Protein AF-A0A5C8MDB4-F1 (afdb_monomer_lite)

Foldseek 3Di:
DVVVVVVVVVVVVVVVLVVCCVPPVPCCCPPVNDPPVVVLLVCCVVPVVVQCVHNVVQVVLLVVLLVQLAAAAPAPPDGPGDHPPCVPPNVLSVQCRHGNPVSSVVVVVVVVVVVVVD

Sequence (118 aa):
RIIFGIVFAGLMAVAILVFIFFRFPDFFHKYIILDEYQLNRFYGWLAPYEYSNEQGFQLIRSLLAIGSGELYGKGYGNLDVYLPEAHTDFIFGIIAEQFGFIGASIVISLFFLLVYRM

pLDDT: mean 90.1, std 6.58, range [70.94, 98.25]

Secondary structure (DSSP, 8-state):
-HHHHHHHHHHHHHHHHHHHHHH-HHHHHHHTSPPHHHHHHHHHHHSTTTTTTTTTHHHHHHHHHHHHTTTT-S-TT--SS--TTTTTTTHHHHHHHHHHHHHHHHHHHHHHHHHHH-

Radius of gyration: 23.95 Å; chains: 1; bounding box: 52×40×55 Å

Structure (mmCIF, N/CA/C/O backbone):
data_AF-A0A5C8MDB4-F1
#
_entry.id   AF-A0A5C8MDB4-F1
#
loop_
_atom_site.group_PDB
_atom_site.id
_atom_site.type_symbol
_atom_site.label_atom_id
_atom_site.label_alt_id
_atom_site.label_comp_id
_atom_site.label_asym_id
_atom_site.label_entity_id
_atom_site.label_seq_id
_atom_site.pdbx_PDB_ins_code
_atom_site.Cartn_x
_atom_site.Cartn_y
_atom_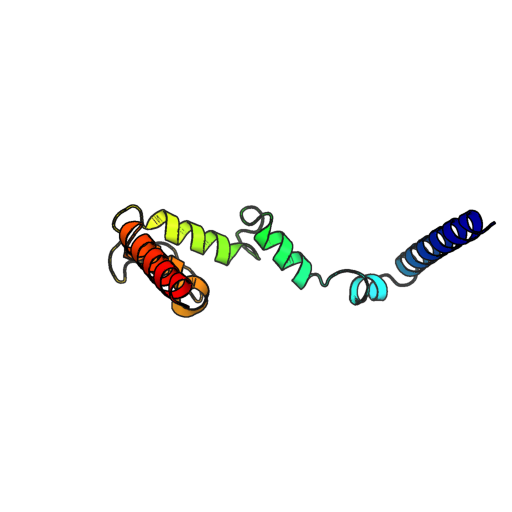site.Cartn_z
_atom_site.occupancy
_atom_site.B_iso_or_equiv
_atom_site.auth_seq_id
_atom_site.auth_comp_id
_atom_site.auth_asym_id
_atom_site.auth_atom_id
_atom_site.pdbx_PDB_model_num
ATOM 1 N N . ARG A 1 1 ? 34.612 -29.581 -28.512 1.00 71.12 1 ARG A N 1
ATOM 2 C CA . ARG A 1 1 ? 33.767 -29.394 -29.722 1.00 71.12 1 ARG A CA 1
ATOM 3 C C . ARG A 1 1 ? 32.364 -28.893 -29.372 1.00 71.12 1 ARG A C 1
ATOM 5 O O . ARG A 1 1 ? 32.010 -27.832 -29.855 1.00 71.12 1 ARG A O 1
ATOM 12 N N . ILE A 1 2 ? 31.617 -29.560 -28.483 1.00 81.56 2 ILE A N 1
ATOM 13 C CA . ILE A 1 2 ? 30.251 -29.143 -28.091 1.00 81.56 2 ILE A CA 1
ATOM 14 C C . ILE A 1 2 ? 30.231 -27.805 -27.325 1.00 81.56 2 ILE A C 1
ATOM 16 O O . ILE A 1 2 ? 29.450 -26.925 -27.663 1.00 81.56 2 ILE A O 1
ATOM 20 N N . ILE A 1 3 ? 31.153 -27.606 -26.374 1.00 84.62 3 ILE A N 1
ATOM 21 C CA . ILE A 1 3 ? 31.267 -26.359 -25.586 1.00 84.62 3 ILE A CA 1
ATOM 22 C C . ILE A 1 3 ? 31.441 -25.129 -26.491 1.00 84.62 3 ILE A C 1
ATOM 24 O O . ILE A 1 3 ? 30.803 -24.105 -26.280 1.00 84.62 3 ILE A O 1
ATOM 28 N N . PHE A 1 4 ? 32.248 -25.251 -27.546 1.00 86.62 4 PHE A N 1
ATOM 29 C CA . PHE A 1 4 ? 32.477 -24.162 -28.497 1.00 86.62 4 PHE A CA 1
ATOM 30 C C . PHE A 1 4 ? 31.208 -23.820 -29.292 1.00 86.62 4 PHE A C 1
ATOM 32 O O . PHE A 1 4 ? 30.930 -22.652 -29.531 1.00 86.62 4 PHE A O 1
ATOM 39 N N . GLY A 1 5 ? 30.404 -24.832 -29.641 1.00 87.81 5 GLY A N 1
ATOM 40 C CA . GLY A 1 5 ? 29.108 -24.637 -30.295 1.00 87.81 5 GLY A CA 1
ATOM 41 C C . GLY A 1 5 ? 28.083 -23.942 -29.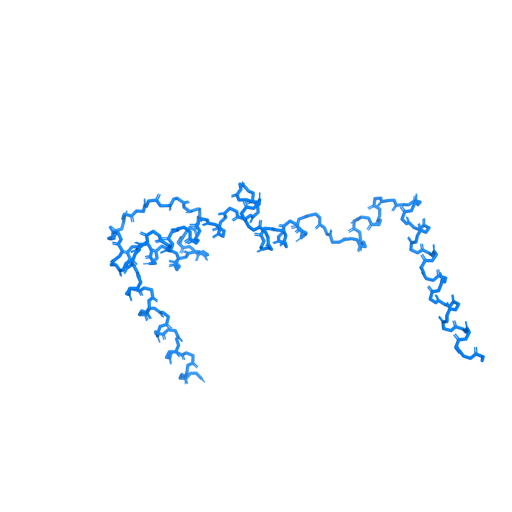396 1.00 87.81 5 GLY A C 1
ATOM 42 O O . GLY A 1 5 ? 27.378 -23.054 -29.861 1.00 87.81 5 GLY A O 1
ATOM 43 N N . ILE A 1 6 ? 28.044 -24.284 -28.103 1.00 89.62 6 ILE A N 1
ATOM 44 C CA . ILE A 1 6 ? 27.146 -23.645 -27.124 1.00 89.62 6 ILE A CA 1
ATOM 45 C C . ILE A 1 6 ? 27.524 -22.174 -26.922 1.00 89.62 6 ILE A C 1
ATOM 47 O O . ILE A 1 6 ? 26.661 -21.302 -26.974 1.00 89.62 6 ILE A O 1
ATOM 51 N N . VAL A 1 7 ? 28.817 -21.888 -26.744 1.00 91.56 7 VAL A N 1
ATOM 52 C CA . VAL A 1 7 ? 29.312 -20.512 -26.578 1.00 91.56 7 VAL A CA 1
ATOM 53 C C . VAL A 1 7 ? 29.045 -19.680 -27.834 1.00 91.56 7 VAL A C 1
ATOM 55 O O . VAL A 1 7 ? 28.584 -18.546 -27.731 1.00 91.56 7 VAL A O 1
ATOM 58 N N . PHE A 1 8 ? 29.269 -20.249 -29.021 1.00 93.00 8 PHE A N 1
ATOM 59 C CA . PHE A 1 8 ? 28.996 -19.573 -30.288 1.00 93.00 8 PHE A CA 1
ATOM 60 C C . PHE A 1 8 ? 27.503 -19.278 -30.481 1.00 93.00 8 PHE A C 1
ATOM 62 O O . PHE A 1 8 ? 27.144 -18.159 -30.835 1.00 93.00 8 PHE A O 1
ATOM 69 N N . ALA A 1 9 ? 26.624 -20.242 -30.190 1.00 91.62 9 ALA A N 1
ATOM 70 C CA . ALA A 1 9 ? 25.179 -20.040 -30.258 1.00 91.62 9 ALA A CA 1
ATOM 71 C C . ALA A 1 9 ? 24.702 -18.960 -29.272 1.00 91.62 9 ALA A C 1
ATOM 73 O O . ALA A 1 9 ? 23.894 -18.110 -29.644 1.00 91.62 9 ALA A O 1
ATOM 74 N N . GLY A 1 10 ? 25.243 -18.945 -28.049 1.00 91.19 10 GLY A N 1
ATOM 75 C CA . GLY A 1 10 ? 24.950 -17.913 -27.052 1.00 91.19 10 GLY A CA 1
ATOM 76 C C . GLY A 1 10 ? 25.379 -16.517 -27.509 1.00 91.19 10 GLY A C 1
ATOM 77 O O . GLY A 1 10 ? 24.579 -15.585 -27.471 1.00 91.19 10 GLY A O 1
ATOM 78 N N . LEU A 1 11 ? 26.606 -16.377 -28.020 1.00 92.62 11 LEU A N 1
ATOM 79 C CA . LEU A 1 11 ? 27.100 -15.111 -28.572 1.00 92.62 11 LEU A CA 1
ATOM 80 C C . LEU A 1 11 ? 26.263 -14.636 -29.762 1.00 92.62 11 LEU A C 1
ATOM 82 O O . LEU A 1 11 ? 25.957 -13.450 -29.861 1.00 92.62 11 LEU A O 1
ATOM 86 N N . MET A 1 12 ? 25.859 -15.553 -30.643 1.00 91.88 12 MET A N 1
ATOM 87 C CA . MET A 1 12 ? 25.041 -15.213 -31.801 1.00 91.88 12 MET A CA 1
ATOM 88 C C . MET A 1 12 ? 23.629 -14.771 -31.391 1.00 91.88 12 MET A C 1
ATOM 90 O O . MET A 1 12 ? 23.106 -13.809 -31.946 1.00 91.88 12 MET A O 1
ATOM 94 N N . ALA A 1 13 ? 23.030 -15.415 -30.385 1.00 89.50 13 ALA A N 1
ATOM 95 C CA . ALA A 1 13 ? 21.742 -15.003 -29.831 1.00 89.50 13 ALA A CA 1
ATOM 96 C C . ALA A 1 13 ? 21.810 -13.598 -29.206 1.00 89.50 13 ALA A C 1
ATOM 98 O O . ALA A 1 13 ? 20.943 -12.765 -29.467 1.00 89.50 13 ALA A O 1
ATOM 99 N N . VAL A 1 14 ? 22.872 -13.302 -28.445 1.00 90.00 14 VAL A N 1
ATOM 100 C CA . VAL A 1 14 ? 23.105 -11.963 -27.877 1.00 90.00 14 VAL A CA 1
ATOM 101 C C . VAL A 1 14 ? 23.305 -10.927 -28.986 1.00 90.00 14 VAL A C 1
ATOM 103 O O . VAL A 1 14 ? 22.694 -9.864 -28.941 1.00 90.00 14 VAL A O 1
ATOM 106 N N . ALA A 1 15 ? 24.096 -11.239 -30.016 1.00 91.75 15 ALA A N 1
ATOM 107 C CA . ALA A 1 15 ? 24.308 -10.343 -31.151 1.00 91.75 15 ALA A CA 1
ATOM 108 C C . ALA A 1 15 ? 23.002 -10.043 -31.909 1.00 91.75 15 ALA A C 1
ATOM 110 O O . ALA A 1 15 ? 22.773 -8.897 -32.290 1.00 91.75 15 ALA A O 1
ATOM 111 N N . ILE A 1 16 ? 22.125 -11.040 -32.081 1.00 88.75 16 ILE A N 1
ATOM 112 C CA . ILE A 1 16 ? 20.797 -10.854 -32.682 1.00 88.75 16 ILE A CA 1
ATOM 113 C C . ILE A 1 16 ? 19.925 -9.946 -31.815 1.00 88.75 16 ILE A C 1
ATOM 115 O O . ILE A 1 16 ? 19.313 -9.024 -32.348 1.00 88.75 16 ILE A O 1
ATOM 119 N N . LEU A 1 17 ? 19.887 -10.155 -30.496 1.00 84.81 17 LEU A N 1
ATOM 120 C CA . LEU A 1 17 ? 19.123 -9.294 -29.588 1.00 84.81 17 LEU A CA 1
ATOM 121 C C . LEU A 1 17 ? 19.598 -7.838 -29.653 1.00 84.81 17 LEU A C 1
ATOM 123 O O . LEU A 1 17 ? 18.777 -6.934 -29.789 1.00 84.81 17 LEU A O 1
ATOM 127 N N . VAL A 1 18 ? 20.914 -7.617 -29.630 1.00 87.75 18 VAL A N 1
ATOM 128 C CA . VAL A 1 18 ? 21.512 -6.279 -29.746 1.00 87.75 18 VAL A CA 1
ATOM 129 C C . VAL A 1 18 ? 21.20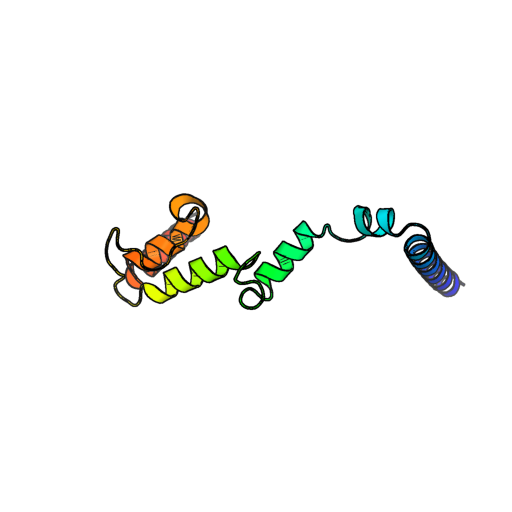4 -5.655 -31.111 1.00 87.75 18 VAL A C 1
ATOM 131 O O . VAL A 1 18 ? 20.837 -4.485 -31.189 1.00 87.75 18 VAL A O 1
ATOM 134 N N . PHE A 1 19 ? 21.293 -6.428 -32.195 1.00 90.06 19 PHE A N 1
ATOM 135 C CA . PHE A 1 19 ? 20.958 -5.949 -33.536 1.00 90.06 19 PHE A CA 1
ATOM 136 C C . PHE A 1 19 ? 19.487 -5.524 -33.649 1.00 90.06 19 PHE A C 1
ATOM 138 O O . PHE A 1 19 ? 19.199 -4.452 -34.183 1.00 90.06 19 PHE A O 1
ATOM 145 N N . ILE A 1 20 ? 18.557 -6.332 -33.125 1.00 86.56 20 ILE A N 1
ATOM 146 C CA . ILE A 1 20 ? 17.122 -6.011 -33.127 1.00 86.56 20 ILE A CA 1
ATOM 147 C C . ILE A 1 20 ? 16.856 -4.756 -32.290 1.00 86.56 20 ILE A C 1
ATOM 149 O O . ILE A 1 20 ? 16.115 -3.891 -32.750 1.00 86.56 20 ILE A O 1
ATOM 153 N N . PHE A 1 21 ? 17.495 -4.616 -31.123 1.00 83.94 21 PHE A N 1
ATOM 154 C CA . PHE A 1 21 ? 17.363 -3.437 -30.263 1.00 83.94 21 PHE A CA 1
ATOM 155 C C . PHE A 1 21 ? 17.701 -2.131 -31.002 1.00 83.94 21 PHE A C 1
ATOM 157 O O . PHE A 1 21 ? 16.913 -1.190 -30.982 1.00 83.94 21 PHE A O 1
ATOM 164 N N . PHE A 1 22 ? 18.832 -2.082 -31.716 1.00 89.12 22 PHE A N 1
ATOM 165 C CA . PHE A 1 22 ? 19.241 -0.874 -32.444 1.00 89.12 22 PHE A CA 1
ATOM 166 C C . PHE A 1 22 ? 18.464 -0.636 -33.743 1.00 89.12 22 PHE A C 1
ATOM 168 O O . PHE A 1 22 ? 18.338 0.507 -34.182 1.00 89.12 22 PHE A O 1
ATOM 175 N N . ARG A 1 23 ? 17.978 -1.696 -34.400 1.00 88.69 23 ARG A N 1
ATOM 176 C CA . ARG A 1 23 ? 17.333 -1.584 -35.716 1.00 88.69 23 ARG A CA 1
ATOM 177 C C . ARG A 1 23 ? 15.821 -1.379 -35.639 1.00 88.69 23 ARG A C 1
ATOM 179 O O . ARG A 1 23 ? 15.271 -0.730 -36.524 1.00 88.69 23 ARG A O 1
ATOM 186 N N . PHE A 1 24 ? 15.169 -1.929 -34.616 1.00 85.44 24 PHE A N 1
ATOM 187 C CA . PHE A 1 24 ? 13.715 -1.910 -34.441 1.00 85.44 24 PHE A CA 1
ATOM 188 C C . PHE A 1 24 ? 13.338 -1.647 -32.971 1.00 85.44 24 PHE A C 1
ATOM 190 O O . PHE A 1 24 ? 12.788 -2.534 -32.310 1.00 85.44 24 PHE A O 1
ATOM 197 N N . PRO A 1 25 ? 13.612 -0.436 -32.452 1.00 78.44 25 PRO A N 1
ATOM 198 C CA . PRO A 1 25 ? 13.381 -0.112 -31.046 1.00 78.44 25 PRO A CA 1
ATOM 199 C C . PRO A 1 25 ? 11.909 -0.291 -30.645 1.00 78.44 25 PRO A C 1
ATOM 201 O O . PRO A 1 25 ? 11.632 -0.943 -29.642 1.00 78.44 25 PRO A O 1
ATOM 204 N N . ASP A 1 26 ? 10.956 0.163 -31.464 1.00 79.31 26 ASP A N 1
ATOM 205 C CA . ASP A 1 26 ? 9.522 0.068 -31.142 1.00 79.31 26 ASP A CA 1
ATOM 206 C C . ASP A 1 26 ? 9.020 -1.384 -31.041 1.00 79.31 26 ASP A C 1
ATOM 208 O O . ASP A 1 26 ? 8.207 -1.715 -30.178 1.00 79.31 26 ASP A O 1
ATOM 212 N N . PHE A 1 27 ? 9.525 -2.285 -31.893 1.00 79.62 27 PHE A N 1
ATOM 213 C CA . PHE A 1 27 ? 9.199 -3.714 -31.830 1.00 79.62 27 PHE A CA 1
ATOM 214 C C . PHE A 1 27 ? 9.807 -4.368 -30.581 1.00 79.62 27 PHE A C 1
ATOM 216 O O . PHE A 1 27 ? 9.149 -5.161 -29.909 1.00 79.62 27 PHE A O 1
ATOM 223 N N . PHE A 1 28 ? 11.051 -4.014 -30.250 1.00 74.38 28 PHE A N 1
ATOM 224 C CA . PHE A 1 28 ? 11.749 -4.540 -29.081 1.00 74.38 28 PHE A CA 1
ATOM 225 C C . PHE A 1 28 ? 11.066 -4.103 -27.775 1.00 74.38 28 PHE A C 1
ATOM 227 O O . PHE A 1 28 ? 10.768 -4.940 -26.925 1.00 74.38 28 PHE A O 1
ATOM 234 N N . HIS A 1 29 ? 10.734 -2.817 -27.637 1.00 72.44 29 HIS A N 1
ATOM 235 C CA . HIS A 1 29 ? 10.031 -2.299 -26.461 1.00 72.44 29 HIS A CA 1
ATOM 236 C C . HIS A 1 29 ? 8.631 -2.898 -26.294 1.00 72.44 29 HIS A C 1
ATOM 238 O O . HIS A 1 29 ? 8.239 -3.211 -25.178 1.00 72.44 29 HIS A O 1
ATOM 244 N N . LYS A 1 30 ? 7.897 -3.112 -27.391 1.00 72.75 30 LYS A N 1
ATOM 245 C CA . LYS A 1 30 ? 6.515 -3.606 -27.341 1.00 72.75 30 LYS A CA 1
ATOM 246 C C . LYS A 1 30 ? 6.381 -5.112 -27.087 1.00 72.75 30 LYS A C 1
ATOM 248 O O . LYS A 1 30 ? 5.395 -5.532 -26.489 1.00 72.75 30 LYS A O 1
ATOM 253 N N . TYR A 1 31 ? 7.303 -5.928 -27.601 1.00 75.19 31 TYR A N 1
ATOM 254 C CA . TYR A 1 31 ? 7.157 -7.393 -27.592 1.00 75.19 31 TYR A CA 1
ATOM 255 C C . TYR A 1 31 ? 8.215 -8.131 -26.767 1.00 75.19 31 TYR A C 1
ATOM 257 O O . TYR A 1 31 ? 8.009 -9.300 -26.445 1.00 75.19 31 TYR A O 1
ATOM 265 N N . ILE A 1 32 ? 9.346 -7.491 -26.455 1.00 73.31 32 ILE A N 1
ATOM 266 C CA . ILE A 1 32 ? 10.460 -8.116 -25.724 1.00 73.31 32 ILE A CA 1
ATOM 267 C C . ILE A 1 32 ? 10.593 -7.528 -24.313 1.00 73.31 32 ILE A C 1
ATOM 269 O O . ILE A 1 32 ? 10.914 -8.262 -23.380 1.00 73.31 32 ILE A O 1
ATOM 273 N N . ILE A 1 33 ? 10.322 -6.232 -24.136 1.00 72.44 33 ILE A N 1
ATOM 274 C CA . ILE A 1 33 ? 10.279 -5.583 -22.819 1.00 72.44 33 ILE A CA 1
ATOM 275 C C . ILE A 1 33 ? 8.853 -5.682 -22.254 1.00 72.44 33 ILE A C 1
ATOM 277 O O . ILE A 1 33 ? 7.874 -5.692 -22.999 1.00 72.44 33 ILE A O 1
ATOM 281 N N . LEU A 1 34 ? 8.739 -5.811 -20.928 1.00 70.94 34 LEU A N 1
ATOM 282 C CA . LEU A 1 34 ? 7.454 -5.730 -20.232 1.00 70.94 34 LEU A CA 1
ATOM 283 C C . LEU A 1 34 ? 6.802 -4.380 -20.539 1.00 70.94 34 LEU A C 1
ATOM 285 O O . LEU A 1 34 ? 7.467 -3.348 -20.480 1.00 70.94 34 LEU A O 1
ATOM 289 N N . ASP A 1 35 ? 5.505 -4.397 -20.838 1.00 81.19 35 ASP A N 1
ATOM 290 C CA . ASP A 1 35 ? 4.744 -3.178 -21.101 1.00 81.19 35 ASP A CA 1
ATOM 291 C C . ASP A 1 35 ? 4.925 -2.172 -19.951 1.00 81.19 35 ASP A C 1
ATOM 293 O O . ASP A 1 35 ? 5.018 -2.564 -18.781 1.00 81.19 35 ASP A O 1
ATOM 297 N N . GLU A 1 36 ? 4.965 -0.879 -20.268 1.00 81.38 36 GLU A N 1
ATOM 298 C CA . GLU A 1 36 ? 5.213 0.190 -19.294 1.00 81.38 36 GLU A CA 1
ATOM 299 C C . GLU A 1 36 ? 4.204 0.112 -18.141 1.00 81.38 36 GLU A C 1
ATOM 301 O O . GLU A 1 36 ? 4.563 0.233 -16.972 1.00 81.38 36 GLU A O 1
ATOM 306 N N . TYR A 1 37 ? 2.954 -0.245 -18.451 1.00 82.69 37 TYR A N 1
ATOM 307 C CA . TYR A 1 37 ? 1.917 -0.520 -17.459 1.00 82.69 37 TYR A CA 1
ATOM 308 C C . TYR A 1 37 ? 2.284 -1.644 -16.473 1.00 82.69 37 TYR A C 1
ATOM 310 O O . TYR A 1 37 ? 2.014 -1.545 -15.273 1.00 82.69 37 TYR A O 1
ATOM 318 N N . GLN A 1 38 ? 2.887 -2.727 -16.964 1.00 85.50 38 GLN A N 1
ATOM 319 C CA . GLN A 1 38 ? 3.274 -3.865 -16.131 1.00 85.50 38 GLN A CA 1
ATOM 320 C C . GLN A 1 38 ? 4.441 -3.487 -15.221 1.00 85.50 38 GLN A C 1
ATOM 322 O O . GLN A 1 38 ? 4.393 -3.770 -14.025 1.00 85.50 38 GLN A O 1
ATOM 327 N N . LEU A 1 39 ? 5.445 -2.790 -15.762 1.00 86.25 39 LEU A N 1
ATOM 328 C CA . LEU A 1 39 ? 6.570 -2.257 -14.988 1.00 86.25 39 LEU A CA 1
ATOM 329 C C . LEU A 1 39 ? 6.094 -1.298 -13.892 1.00 86.25 39 LEU A C 1
ATOM 331 O O . LEU A 1 39 ? 6.493 -1.428 -12.738 1.00 86.25 39 LEU A O 1
ATOM 335 N N . ASN A 1 40 ? 5.153 -0.421 -14.225 1.00 88.25 40 ASN A N 1
ATOM 336 C CA . ASN A 1 40 ? 4.526 0.519 -13.304 1.00 88.25 40 ASN A CA 1
ATOM 337 C C . ASN A 1 40 ? 3.869 -0.178 -12.097 1.00 88.25 40 ASN A C 1
ATOM 339 O O . ASN A 1 40 ? 3.996 0.301 -10.969 1.00 88.25 40 ASN A O 1
ATOM 343 N N . ARG A 1 41 ? 3.252 -1.356 -12.271 1.00 86.81 41 ARG A N 1
ATOM 344 C CA . ARG A 1 41 ? 2.754 -2.147 -11.127 1.00 86.81 41 ARG A CA 1
ATOM 345 C C . ARG A 1 41 ? 3.875 -2.662 -10.225 1.00 86.81 41 ARG A C 1
ATOM 347 O O . ARG A 1 41 ? 3.713 -2.657 -9.006 1.00 86.81 41 ARG A O 1
ATOM 354 N N . PHE A 1 42 ? 4.998 -3.096 -10.799 1.00 89.38 42 PHE A N 1
ATOM 355 C CA . PHE A 1 42 ? 6.155 -3.528 -10.010 1.00 89.38 42 PHE A CA 1
ATOM 356 C C . PHE A 1 42 ? 6.761 -2.365 -9.228 1.00 89.38 42 PHE A C 1
ATOM 358 O O . PHE A 1 42 ? 7.040 -2.524 -8.043 1.00 89.38 42 PHE A O 1
ATOM 365 N N . TYR A 1 43 ? 6.908 -1.195 -9.850 1.00 89.38 43 TYR A N 1
ATOM 366 C CA . TYR A 1 43 ? 7.430 -0.001 -9.185 1.00 89.38 43 TYR A CA 1
ATOM 367 C C . TYR A 1 43 ? 6.520 0.481 -8.053 1.00 89.38 43 TYR A C 1
ATOM 369 O O . TYR A 1 43 ? 7.000 0.711 -6.942 1.00 89.38 43 TYR A O 1
ATOM 377 N N . GLY A 1 44 ? 5.204 0.519 -8.288 1.00 90.69 44 GLY A N 1
ATOM 378 C CA . GLY A 1 44 ? 4.217 0.866 -7.264 1.00 90.69 44 GLY A CA 1
ATOM 379 C C . GLY A 1 44 ? 4.215 -0.077 -6.058 1.00 90.69 44 GLY A C 1
ATOM 380 O O . GLY A 1 44 ? 3.909 0.358 -4.954 1.00 90.69 44 GLY A O 1
ATOM 381 N N . TRP A 1 45 ? 4.583 -1.348 -6.240 1.00 90.12 45 TRP A N 1
ATOM 382 C CA . TRP A 1 45 ? 4.707 -2.317 -5.147 1.00 90.12 45 TRP A CA 1
ATOM 383 C C . TRP A 1 45 ? 6.079 -2.288 -4.457 1.00 90.12 45 TRP A C 1
ATOM 385 O O . TRP A 1 45 ? 6.147 -2.395 -3.234 1.00 90.12 45 TRP A O 1
ATOM 395 N N . LEU A 1 46 ? 7.166 -2.152 -5.224 1.00 92.44 46 LEU A N 1
ATOM 396 C CA . LEU A 1 46 ? 8.540 -2.212 -4.719 1.00 92.44 46 LEU A CA 1
ATOM 397 C C . LEU A 1 46 ? 8.934 -0.940 -3.954 1.00 92.44 46 LEU A C 1
ATOM 399 O O . LEU A 1 46 ? 9.579 -1.026 -2.911 1.00 92.44 46 LEU A O 1
ATOM 403 N N . ALA A 1 47 ? 8.545 0.229 -4.468 1.00 91.81 47 ALA A N 1
ATOM 404 C CA . ALA A 1 47 ? 8.864 1.539 -3.901 1.00 91.81 47 ALA A CA 1
ATOM 405 C C . ALA A 1 47 ? 7.597 2.411 -3.756 1.00 91.81 47 ALA A C 1
ATOM 407 O O . ALA A 1 47 ? 7.511 3.505 -4.316 1.00 91.81 47 ALA A O 1
ATOM 408 N N . PRO A 1 48 ? 6.589 1.971 -2.980 1.00 91.19 48 PRO A N 1
ATOM 409 C CA . PRO A 1 48 ? 5.270 2.607 -2.942 1.00 91.19 48 PRO A CA 1
ATOM 410 C C . PRO A 1 48 ? 5.296 4.059 -2.453 1.00 91.19 48 PRO A C 1
ATOM 412 O O . PRO A 1 48 ? 4.448 4.855 -2.844 1.00 91.19 48 PRO A O 1
ATOM 415 N N . TYR A 1 49 ? 6.266 4.421 -1.609 1.00 90.3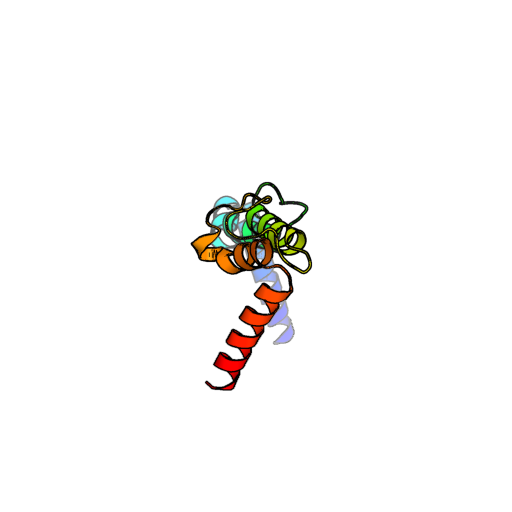8 49 TYR A N 1
ATOM 416 C CA . TYR A 1 49 ? 6.425 5.787 -1.107 1.00 90.38 49 TYR A CA 1
ATOM 417 C C . TYR A 1 49 ? 6.952 6.752 -2.178 1.00 90.38 49 TYR A C 1
ATOM 419 O O . TYR A 1 49 ? 6.522 7.905 -2.218 1.00 90.38 49 TYR A O 1
ATOM 427 N N . GLU A 1 50 ? 7.835 6.277 -3.061 1.00 91.25 50 GLU A N 1
ATOM 428 C CA . GLU A 1 50 ? 8.366 7.053 -4.189 1.00 91.25 50 GLU A CA 1
ATOM 429 C C . GLU A 1 50 ? 7.267 7.311 -5.229 1.00 91.25 50 GLU A C 1
ATOM 431 O O . GLU A 1 50 ? 7.091 8.438 -5.684 1.00 91.25 50 GLU A O 1
ATOM 436 N N . TYR A 1 51 ? 6.432 6.300 -5.489 1.00 88.12 51 TYR A N 1
ATOM 437 C CA . TYR A 1 51 ? 5.304 6.354 -6.428 1.00 88.12 51 TYR A CA 1
ATOM 438 C C . TYR A 1 51 ? 3.949 6.612 -5.744 1.00 88.12 51 TYR A C 1
ATOM 440 O O . TYR A 1 51 ? 2.895 6.176 -6.218 1.00 88.12 51 TYR A O 1
ATOM 448 N N . SER A 1 52 ? 3.954 7.318 -4.611 1.00 84.44 52 SER A N 1
ATOM 449 C CA . SER A 1 52 ? 2.780 7.470 -3.734 1.00 84.44 52 SER A CA 1
ATOM 450 C C . SER A 1 52 ? 1.615 8.253 -4.345 1.00 84.44 52 SER A C 1
ATOM 452 O O . SER A 1 52 ? 0.478 8.067 -3.919 1.00 84.44 52 SER A O 1
ATOM 454 N N . ASN A 1 53 ? 1.865 9.098 -5.348 1.00 86.25 53 ASN A N 1
ATOM 455 C CA . ASN A 1 53 ? 0.820 9.834 -6.072 1.00 86.25 53 ASN A CA 1
ATOM 456 C C . ASN A 1 53 ? 0.302 9.097 -7.318 1.00 86.25 53 ASN A C 1
ATOM 458 O O . ASN A 1 53 ? -0.658 9.553 -7.933 1.00 86.25 53 ASN A O 1
ATOM 462 N N . GLU A 1 54 ? 0.919 7.973 -7.687 1.00 87.88 54 GLU A N 1
ATOM 463 C CA . GLU A 1 54 ? 0.600 7.225 -8.903 1.00 87.88 54 GLU A CA 1
ATOM 464 C C . GLU A 1 54 ? 0.289 5.758 -8.568 1.00 87.88 54 GLU A C 1
ATOM 466 O O . GLU A 1 54 ? -0.744 5.449 -7.973 1.00 87.88 54 GLU A O 1
ATOM 471 N N . GLN A 1 55 ? 1.175 4.829 -8.930 1.00 88.75 55 GLN A N 1
ATOM 472 C CA . GLN A 1 55 ? 0.931 3.390 -8.860 1.00 88.75 55 GLN A CA 1
ATOM 473 C C . GLN A 1 55 ? 0.913 2.868 -7.418 1.00 88.75 55 GLN A C 1
ATOM 475 O O . GLN A 1 55 ? 0.253 1.871 -7.133 1.00 88.75 55 GLN A O 1
ATOM 480 N N . GLY A 1 56 ? 1.614 3.544 -6.503 1.00 90.62 56 GLY A N 1
ATOM 481 C CA . GLY A 1 56 ? 1.646 3.217 -5.077 1.00 90.62 56 GLY A CA 1
ATOM 482 C C . GLY A 1 56 ? 0.488 3.814 -4.271 1.00 90.62 56 GLY A C 1
ATOM 483 O O . GLY A 1 56 ? 0.338 3.483 -3.095 1.00 90.62 56 GLY A O 1
ATOM 484 N N . PHE A 1 57 ? -0.347 4.672 -4.872 1.00 92.38 57 PHE A N 1
ATOM 485 C CA . PHE A 1 57 ? -1.342 5.475 -4.153 1.00 92.38 57 PHE A CA 1
ATOM 486 C C . PHE A 1 57 ? -2.304 4.642 -3.303 1.00 92.38 57 PHE A C 1
ATOM 488 O O . PHE A 1 57 ? -2.428 4.876 -2.100 1.00 92.38 57 PHE A O 1
ATOM 495 N N . GLN A 1 58 ? -2.970 3.650 -3.900 1.00 91.94 58 GLN A N 1
ATOM 496 C CA . GLN A 1 58 ? -3.959 2.843 -3.178 1.00 91.94 58 GLN A CA 1
ATOM 497 C C . GLN A 1 58 ? -3.317 2.017 -2.057 1.00 91.94 58 GLN A C 1
ATOM 499 O O . GLN A 1 58 ? -3.863 1.937 -0.958 1.00 91.94 58 GLN A O 1
ATOM 504 N N . LEU A 1 59 ? -2.117 1.475 -2.294 1.00 92.00 59 LEU A N 1
ATOM 505 C CA . LEU A 1 59 ? -1.373 0.719 -1.289 1.00 92.00 59 LEU A CA 1
ATOM 506 C C . LEU A 1 59 ? -0.986 1.611 -0.102 1.00 92.00 59 LEU A C 1
ATOM 508 O O . LEU A 1 59 ? -1.290 1.266 1.038 1.00 92.00 59 LEU A O 1
ATOM 512 N N . ILE A 1 60 ? -0.398 2.785 -0.349 1.00 94.69 60 ILE A N 1
ATOM 513 C CA . ILE A 1 60 ? -0.039 3.737 0.711 1.00 94.69 60 ILE A CA 1
ATOM 514 C C . ILE A 1 60 ? -1.273 4.198 1.487 1.00 94.69 60 ILE A C 1
ATOM 516 O O . ILE A 1 60 ? -1.252 4.206 2.716 1.00 94.69 60 ILE A O 1
ATOM 520 N N . ARG A 1 61 ? -2.365 4.545 0.800 1.00 94.12 61 ARG A N 1
ATOM 521 C CA . ARG A 1 61 ? -3.611 4.962 1.456 1.00 94.12 61 ARG A CA 1
ATOM 522 C C . ARG A 1 61 ? -4.213 3.843 2.303 1.00 94.12 61 ARG A C 1
ATOM 524 O O . ARG A 1 61 ? -4.646 4.121 3.415 1.00 94.12 61 ARG A O 1
ATOM 531 N N . SER A 1 62 ? -4.156 2.591 1.850 1.00 94.06 62 SER A N 1
ATOM 532 C CA . SER A 1 62 ? -4.596 1.448 2.659 1.00 94.06 62 SER A CA 1
ATOM 533 C C . SER A 1 62 ? -3.742 1.249 3.916 1.00 94.06 62 SER A C 1
ATOM 535 O O . SER A 1 62 ? -4.285 1.032 4.996 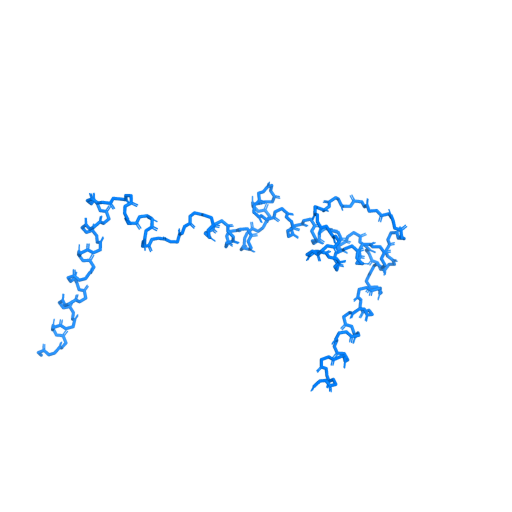1.00 94.06 62 SER A O 1
ATOM 537 N N . LEU A 1 63 ? -2.417 1.403 3.811 1.00 94.38 63 LEU A N 1
ATOM 538 C CA . LEU A 1 63 ? -1.499 1.293 4.948 1.00 94.38 63 LEU A CA 1
ATOM 539 C C . LEU A 1 63 ? -1.729 2.418 5.961 1.00 94.38 63 LEU A C 1
ATOM 541 O O . LEU A 1 63 ? -1.735 2.174 7.166 1.00 94.38 63 LEU A O 1
ATOM 545 N N . LEU A 1 64 ? -1.958 3.640 5.475 1.00 95.00 64 LEU A N 1
ATOM 546 C CA . LEU A 1 64 ? -2.296 4.786 6.314 1.00 95.00 64 LEU A CA 1
ATOM 547 C C . LEU A 1 64 ? -3.649 4.602 7.008 1.00 95.00 64 LEU A C 1
ATOM 549 O O . LEU A 1 64 ? -3.734 4.881 8.199 1.00 95.00 64 LEU A O 1
ATOM 553 N N . ALA A 1 65 ? -4.675 4.103 6.309 1.00 95.00 65 ALA A N 1
ATOM 554 C CA . ALA A 1 65 ? -5.984 3.808 6.897 1.00 95.00 65 ALA A CA 1
ATOM 555 C C . ALA A 1 65 ? -5.850 2.817 8.063 1.00 95.00 65 ALA A C 1
ATOM 557 O O . ALA A 1 65 ? -6.273 3.120 9.181 1.00 95.00 65 ALA A O 1
ATOM 558 N N . ILE A 1 66 ? -5.145 1.699 7.835 1.00 95.56 66 ILE A N 1
ATOM 559 C CA . ILE A 1 66 ? -4.844 0.691 8.864 1.00 95.56 66 ILE A CA 1
ATOM 560 C C . ILE A 1 66 ? -4.091 1.320 10.042 1.00 95.56 66 ILE A C 1
ATOM 562 O O . ILE A 1 66 ? -4.478 1.126 11.192 1.00 95.56 66 ILE A O 1
ATOM 566 N N . GLY A 1 67 ? -3.031 2.087 9.769 1.00 94.88 67 GLY A N 1
ATOM 567 C CA . GLY A 1 67 ? -2.231 2.735 10.810 1.00 94.88 67 GLY A CA 1
ATOM 568 C C . GLY A 1 67 ? -3.017 3.766 11.623 1.00 94.88 67 GLY A C 1
ATOM 569 O O . GLY A 1 67 ? -2.770 3.931 12.813 1.00 94.88 67 GLY A O 1
ATOM 570 N N . SER A 1 68 ? -3.993 4.427 11.002 1.00 95.25 68 SER A N 1
ATOM 571 C CA . SER A 1 68 ? -4.807 5.451 11.650 1.00 95.25 68 SER A CA 1
ATOM 572 C C . SER A 1 68 ? -5.851 4.886 12.619 1.00 95.25 68 SER A C 1
ATOM 574 O O . SER A 1 68 ? -6.302 5.611 13.499 1.00 95.25 68 SER A O 1
ATOM 576 N N . GLY A 1 69 ? -6.224 3.609 12.485 1.00 94.31 69 GLY A N 1
ATOM 577 C CA . GLY A 1 69 ? -7.214 2.958 13.345 1.00 94.31 69 GLY A CA 1
ATOM 578 C C . GLY A 1 69 ? -6.751 2.702 14.783 1.00 94.31 69 GLY A C 1
ATOM 579 O O . GLY A 1 69 ? -7.576 2.402 15.639 1.00 94.31 69 GLY A O 1
ATOM 580 N N . GLU A 1 70 ? -5.455 2.826 15.085 1.00 95.62 70 GLU A N 1
ATOM 581 C CA . GLU A 1 70 ? -4.900 2.600 16.429 1.00 95.62 70 GLU A CA 1
ATOM 582 C C . GLU A 1 70 ? -5.414 1.284 17.074 1.00 95.62 70 GLU A C 1
ATOM 584 O O . GLU A 1 70 ? -5.602 0.271 16.397 1.00 95.62 70 GLU A O 1
ATOM 589 N N . LEU A 1 71 ? -5.626 1.251 18.396 1.00 96.38 71 LEU A N 1
ATOM 590 C CA . LEU A 1 71 ? -6.106 0.051 19.093 1.00 96.38 71 LEU A CA 1
ATOM 591 C C . LEU A 1 71 ? -7.618 -0.180 18.936 1.00 96.38 71 LEU A C 1
ATOM 593 O O . LEU A 1 71 ? -8.034 -1.322 18.739 1.00 96.38 71 LEU A O 1
ATOM 597 N N . TYR A 1 72 ? -8.423 0.883 19.034 1.00 95.19 72 TYR A N 1
ATOM 598 C CA . TYR A 1 72 ? -9.888 0.806 19.154 1.00 95.19 72 TYR A CA 1
ATOM 599 C C . TYR A 1 72 ? -10.656 1.229 17.896 1.00 95.19 72 TYR A C 1
ATOM 601 O O . TYR A 1 72 ? -11.861 0.996 17.816 1.00 95.19 72 TYR A O 1
ATOM 609 N N . GLY A 1 73 ? -9.979 1.824 16.917 1.00 95.06 73 GLY A N 1
ATOM 610 C CA . GLY A 1 73 ? -10.603 2.376 15.723 1.00 95.06 73 GLY A CA 1
ATOM 611 C C . GLY A 1 73 ? -11.149 3.781 15.931 1.00 95.06 73 GLY A C 1
ATOM 612 O O . GLY A 1 73 ? -11.157 4.324 17.037 1.00 95.06 73 GLY A O 1
ATOM 613 N N . LYS A 1 74 ? -11.638 4.364 14.837 1.00 93.88 74 LYS A N 1
ATOM 614 C CA . LYS A 1 74 ? -12.250 5.704 14.810 1.00 93.88 74 LYS A CA 1
ATOM 615 C C . LYS A 1 74 ? -13.769 5.692 14.972 1.00 93.88 74 LYS A C 1
ATOM 617 O O . LYS A 1 74 ? -14.399 6.746 15.081 1.00 93.88 74 LYS A O 1
ATOM 622 N N . GLY A 1 75 ? -14.371 4.507 15.020 1.00 91.94 75 GLY A N 1
ATOM 623 C CA . GLY A 1 75 ? -15.815 4.325 15.069 1.00 91.94 75 GLY A CA 1
ATOM 624 C C . GLY A 1 75 ? -16.446 4.209 13.682 1.00 91.94 75 GLY A C 1
ATOM 625 O O . GLY A 1 75 ? -15.877 4.584 12.657 1.00 91.94 75 GLY A O 1
ATOM 626 N N . TYR A 1 76 ? -17.651 3.645 13.657 1.00 90.62 76 TYR A N 1
ATOM 627 C CA . TYR A 1 76 ? -18.360 3.336 12.420 1.00 90.62 76 TYR A CA 1
ATOM 628 C C . TYR A 1 76 ? -18.681 4.602 11.614 1.00 90.62 76 TYR A C 1
ATOM 630 O O . TYR A 1 76 ? -19.291 5.535 12.131 1.00 90.62 76 TYR A O 1
ATOM 638 N N . GLY A 1 77 ? -18.296 4.609 10.336 1.00 86.06 77 GLY A N 1
ATOM 639 C CA . GLY A 1 77 ? -18.540 5.728 9.421 1.00 86.06 77 GLY A CA 1
ATOM 640 C C . GLY A 1 77 ? -17.562 6.902 9.545 1.00 86.06 77 GLY A C 1
ATOM 641 O O . GLY A 1 77 ? -17.619 7.798 8.708 1.00 86.06 77 GLY A O 1
ATOM 642 N N . ASN A 1 78 ? -16.646 6.887 10.519 1.00 87.62 78 ASN A N 1
ATOM 643 C CA . ASN A 1 78 ? -15.572 7.875 10.615 1.00 87.62 78 ASN A CA 1
ATOM 644 C C . ASN A 1 78 ? -14.350 7.378 9.840 1.00 87.62 78 ASN A C 1
ATOM 646 O O . ASN A 1 78 ? -13.730 6.387 10.226 1.00 87.62 78 ASN A O 1
ATOM 650 N N . LEU A 1 79 ? -14.027 8.063 8.744 1.00 88.31 79 LEU A N 1
ATOM 651 C CA . LEU A 1 79 ? -12.871 7.781 7.897 1.00 88.31 79 LEU A CA 1
ATOM 652 C C . LEU A 1 79 ? -12.041 9.058 7.777 1.00 88.31 79 LEU A C 1
ATOM 654 O O . LEU A 1 79 ? -12.522 10.060 7.248 1.00 88.31 79 LEU A O 1
ATOM 658 N N . ASP A 1 80 ? -10.802 9.009 8.248 1.00 88.75 80 ASP A N 1
ATOM 659 C CA . ASP A 1 80 ? -9.843 10.107 8.125 1.00 88.75 80 ASP A CA 1
ATOM 660 C C . ASP A 1 80 ? -8.987 9.946 6.866 1.00 88.75 80 ASP A C 1
ATOM 662 O O . ASP A 1 80 ? -8.510 10.931 6.293 1.00 88.75 80 ASP A O 1
ATOM 666 N N . VAL A 1 81 ? -8.781 8.707 6.415 1.00 90.62 81 VAL A N 1
ATOM 667 C CA . VAL A 1 81 ? -7.990 8.414 5.224 1.00 90.62 81 VAL A CA 1
ATOM 668 C C . VAL A 1 81 ? -8.910 8.135 4.044 1.00 90.62 81 VAL A C 1
ATOM 670 O O . VAL A 1 81 ? -9.580 7.112 3.958 1.00 90.62 81 VAL A O 1
ATOM 673 N N . TYR A 1 82 ? -8.899 9.044 3.070 1.00 89.56 82 TYR A N 1
ATOM 674 C CA . TYR A 1 82 ? -9.596 8.814 1.810 1.00 89.56 82 TYR A CA 1
ATOM 675 C C . TYR A 1 82 ? -8.903 7.713 0.993 1.00 89.56 82 TYR A C 1
ATOM 677 O O . TYR A 1 82 ? -7.728 7.841 0.631 1.00 89.56 82 TYR A O 1
ATOM 685 N N . LEU A 1 83 ? -9.657 6.664 0.665 1.00 88.44 83 LEU A N 1
ATOM 686 C CA . LEU A 1 83 ? -9.230 5.547 -0.170 1.00 88.44 83 LEU A CA 1
ATOM 687 C C . LEU A 1 83 ? -10.306 5.271 -1.242 1.00 88.44 83 LEU A C 1
ATOM 689 O O . LEU A 1 83 ? -11.459 5.015 -0.891 1.00 88.44 83 LEU A O 1
ATOM 693 N N . PRO A 1 84 ? -9.977 5.340 -2.545 1.00 86.06 84 PRO A N 1
ATOM 694 C CA . PRO A 1 84 ? -10.903 4.961 -3.609 1.00 86.06 84 PRO A CA 1
ATOM 695 C C . PRO A 1 84 ? -11.230 3.472 -3.540 1.00 86.06 84 PRO A C 1
ATOM 697 O O . PRO A 1 84 ? -10.359 2.673 -3.204 1.00 86.06 84 PRO A O 1
ATOM 700 N N . GLU A 1 85 ? -12.463 3.102 -3.888 1.00 88.44 85 GLU A N 1
ATOM 701 C CA . GLU A 1 85 ? -12.909 1.699 -3.935 1.00 88.44 85 GLU A CA 1
ATOM 702 C C . GLU A 1 85 ? -12.648 0.921 -2.633 1.00 88.44 85 GLU A C 1
ATOM 704 O O . GLU A 1 85 ? -12.407 -0.287 -2.612 1.00 88.44 85 GLU A O 1
ATOM 709 N N . ALA A 1 86 ? -12.714 1.620 -1.498 1.00 88.75 86 ALA A N 1
ATOM 710 C CA . ALA A 1 86 ? -12.357 1.035 -0.217 1.00 88.75 86 ALA A CA 1
ATOM 711 C C . ALA A 1 86 ? -13.312 -0.074 0.247 1.00 88.75 86 ALA A C 1
ATOM 713 O O . ALA A 1 86 ? -12.947 -0.872 1.097 1.00 88.75 86 ALA A O 1
ATOM 714 N N . HIS A 1 87 ? -14.525 -0.152 -0.305 1.00 86.81 87 HIS A N 1
ATOM 715 C CA . HIS A 1 87 ? -15.506 -1.185 0.038 1.00 86.81 87 HIS A CA 1
ATOM 716 C C . HIS A 1 87 ? -15.345 -2.491 -0.754 1.00 86.81 87 HIS A C 1
ATOM 718 O O . HIS A 1 87 ? -15.965 -3.486 -0.385 1.00 86.81 87 HIS A O 1
ATOM 724 N N . THR A 1 88 ? -14.547 -2.510 -1.824 1.00 91.50 88 THR A N 1
ATOM 725 C CA . THR A 1 88 ? -14.334 -3.699 -2.661 1.00 91.50 88 THR A CA 1
ATOM 726 C C . THR A 1 88 ? -12.957 -4.288 -2.385 1.00 91.50 88 THR A C 1
ATOM 728 O O . THR A 1 88 ? -12.825 -5.216 -1.587 1.00 91.50 88 THR A O 1
ATOM 731 N N . ASP A 1 89 ? -11.922 -3.701 -2.976 1.00 90.75 89 ASP A N 1
ATOM 732 C CA . ASP A 1 89 ? -10.582 -4.285 -3.026 1.00 90.75 89 ASP A CA 1
ATOM 733 C C . ASP A 1 89 ? -9.779 -3.994 -1.747 1.00 90.75 89 ASP A C 1
ATOM 735 O O . ASP A 1 89 ? -8.835 -4.713 -1.420 1.00 90.75 89 ASP A O 1
ATOM 739 N N . PHE A 1 90 ? -10.188 -2.977 -0.978 1.00 93.00 90 PHE A N 1
ATOM 740 C CA . PHE A 1 90 ? -9.497 -2.533 0.239 1.00 93.00 90 PHE A CA 1
ATOM 741 C C . PHE A 1 90 ? -10.371 -2.537 1.499 1.00 93.00 90 PHE A C 1
ATOM 743 O O . PHE A 1 90 ? -10.090 -1.813 2.459 1.00 93.00 90 PHE A O 1
ATOM 750 N N . ILE A 1 91 ? -11.392 -3.399 1.548 1.00 94.50 91 ILE A N 1
ATOM 751 C CA . ILE A 1 91 ? -12.335 -3.440 2.677 1.00 94.50 91 ILE A CA 1
ATOM 752 C C . ILE A 1 91 ? -11.658 -3.697 4.023 1.00 94.50 91 ILE A C 1
ATOM 754 O O . ILE A 1 91 ? -12.076 -3.159 5.045 1.00 94.50 91 ILE A O 1
ATOM 758 N N . PHE A 1 92 ? -10.554 -4.445 4.034 1.00 95.69 92 PHE A N 1
ATOM 759 C CA . PHE A 1 92 ? -9.788 -4.672 5.254 1.00 95.69 92 PHE A CA 1
ATOM 760 C C . PHE A 1 92 ? -9.195 -3.379 5.840 1.00 95.69 92 PHE A C 1
ATOM 762 O O . PHE A 1 92 ? -9.189 -3.218 7.058 1.00 95.69 92 PHE A O 1
ATOM 769 N N . GLY A 1 93 ? -8.756 -2.437 4.998 1.00 94.88 93 GLY A N 1
ATOM 770 C CA . GLY A 1 93 ? -8.244 -1.144 5.458 1.00 94.88 93 GLY A CA 1
ATOM 771 C C . GLY A 1 93 ? -9.313 -0.325 6.181 1.00 94.88 93 GLY A C 1
ATOM 772 O O . GLY A 1 93 ? -9.048 0.221 7.246 1.00 94.88 93 GLY A O 1
ATOM 773 N N . ILE A 1 94 ? -10.545 -0.341 5.662 1.00 94.81 94 ILE A N 1
ATOM 774 C CA . ILE A 1 94 ? -11.705 0.313 6.286 1.00 94.81 94 ILE A CA 1
ATOM 775 C C . ILE A 1 94 ? -12.078 -0.345 7.612 1.00 94.81 94 ILE A C 1
ATOM 777 O O . ILE A 1 94 ? -12.349 0.350 8.589 1.00 94.81 94 ILE A O 1
ATOM 781 N N . ILE A 1 95 ? -12.070 -1.679 7.675 1.00 95.38 95 ILE A N 1
ATOM 782 C CA . ILE A 1 95 ? -12.323 -2.403 8.927 1.00 95.38 95 ILE A CA 1
ATOM 783 C C . ILE A 1 95 ? -11.276 -2.018 9.979 1.00 95.38 95 ILE A C 1
ATOM 785 O O . ILE A 1 95 ? -11.632 -1.742 11.125 1.00 95.38 95 ILE A O 1
ATOM 789 N N . ALA A 1 96 ? -9.999 -1.981 9.598 1.00 96.31 96 ALA A N 1
ATOM 790 C CA . ALA A 1 96 ? -8.916 -1.609 10.499 1.00 96.31 96 ALA A CA 1
ATOM 791 C C . ALA A 1 96 ? -9.016 -0.146 10.956 1.00 96.31 96 ALA A C 1
ATOM 793 O O . ALA A 1 96 ? -8.787 0.134 12.125 1.00 96.31 96 ALA A O 1
ATOM 794 N N . GLU A 1 97 ? -9.414 0.780 10.085 1.00 96.06 97 GLU A N 1
ATOM 795 C CA . GLU A 1 97 ? -9.614 2.186 10.452 1.00 96.06 97 GLU A CA 1
ATOM 796 C C . GLU A 1 97 ? -10.799 2.370 11.418 1.00 96.06 97 GLU A C 1
ATOM 798 O O . GLU A 1 97 ? -10.690 3.065 12.429 1.00 96.06 97 GLU A O 1
ATOM 803 N N . GLN A 1 98 ? -11.924 1.698 11.162 1.00 95.94 98 GLN A N 1
ATOM 804 C CA . GLN A 1 98 ? -13.145 1.854 11.959 1.00 95.94 98 GLN A CA 1
ATOM 805 C C . GLN A 1 98 ? -13.098 1.126 13.304 1.00 95.94 98 GLN A C 1
ATOM 807 O O . GLN A 1 98 ? -13.601 1.660 14.294 1.00 95.94 98 GLN A O 1
ATOM 812 N N . PHE A 1 99 ? -12.514 -0.075 13.348 1.00 96.50 99 PHE A N 1
ATOM 813 C CA . PHE A 1 99 ? -12.525 -0.964 14.520 1.00 96.50 99 PHE A CA 1
ATOM 814 C C . PHE A 1 99 ? -11.137 -1.202 15.138 1.00 96.50 99 PHE A C 1
ATOM 816 O O . PHE A 1 99 ? -11.007 -1.956 16.108 1.00 96.50 99 PHE A O 1
ATOM 823 N N . GLY A 1 100 ? -10.098 -0.584 14.575 1.00 96.44 100 GLY A N 1
ATOM 824 C CA . GLY A 1 100 ? -8.732 -0.636 15.079 1.00 96.44 100 GLY A CA 1
ATOM 825 C C . GLY A 1 100 ? -8.098 -2.018 15.001 1.00 96.44 100 GLY A C 1
ATOM 826 O O . GLY A 1 100 ? -8.589 -2.952 14.356 1.00 96.44 100 GLY A O 1
ATOM 827 N N . PHE A 1 101 ? -6.993 -2.159 15.729 1.00 97.38 101 PHE A N 1
ATOM 828 C CA . PHE A 1 101 ? -6.262 -3.413 15.871 1.00 97.38 101 PHE A CA 1
ATOM 829 C C . PHE A 1 101 ? -7.139 -4.563 16.385 1.00 97.38 101 PHE A C 1
ATOM 831 O O . PHE A 1 101 ? -6.985 -5.699 15.931 1.00 97.38 101 PHE A O 1
ATOM 838 N N . ILE A 1 102 ? -8.069 -4.288 17.308 1.00 97.31 102 ILE A N 1
ATOM 839 C CA . ILE A 1 102 ? -8.944 -5.315 17.892 1.00 97.31 102 ILE A CA 1
ATOM 840 C C . ILE A 1 102 ? -9.862 -5.904 16.817 1.00 97.31 102 ILE A C 1
ATOM 842 O O . ILE A 1 102 ? -9.883 -7.123 16.631 1.00 97.31 102 ILE A O 1
ATOM 846 N N . GLY A 1 103 ? -10.584 -5.058 16.075 1.00 96.69 103 GLY A N 1
ATOM 847 C CA . GLY A 1 103 ? -11.472 -5.520 15.008 1.00 96.69 103 GLY A CA 1
ATOM 848 C C . GLY A 1 103 ? -10.719 -6.234 13.888 1.00 96.69 103 GLY A C 1
ATOM 849 O O . GLY A 1 103 ? -11.117 -7.323 13.470 1.00 96.69 103 GLY A O 1
ATOM 850 N N . ALA A 1 104 ? -9.583 -5.676 13.462 1.00 97.06 104 ALA A N 1
ATOM 851 C CA . ALA A 1 104 ? -8.730 -6.287 12.446 1.00 97.06 104 ALA A CA 1
ATOM 852 C C . ALA A 1 104 ? -8.220 -7.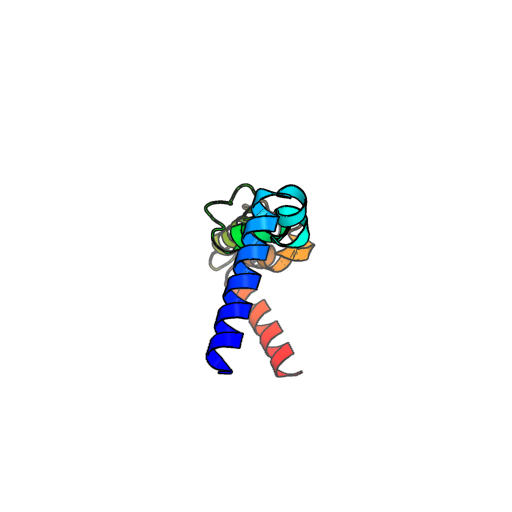681 12.869 1.00 97.06 104 ALA A C 1
ATOM 854 O O . ALA A 1 104 ? -8.283 -8.631 12.084 1.00 97.06 104 ALA A O 1
ATOM 855 N N . SER A 1 105 ? -7.779 -7.834 14.123 1.00 97.81 105 SER A N 1
ATOM 856 C CA . SER A 1 105 ? -7.292 -9.112 14.666 1.00 97.81 105 SER A CA 1
ATOM 857 C C . SER A 1 105 ? -8.387 -10.173 14.743 1.00 97.81 105 SER A C 1
ATOM 859 O O . SER A 1 105 ? -8.128 -11.344 14.455 1.00 97.81 105 SER A O 1
ATOM 861 N N . ILE A 1 106 ? -9.619 -9.781 15.090 1.00 98.06 106 ILE A N 1
ATOM 862 C CA . ILE A 1 106 ? -10.778 -10.685 15.085 1.00 98.06 106 ILE A CA 1
ATOM 863 C C . ILE A 1 106 ? -11.028 -11.204 13.667 1.00 98.06 106 ILE A C 1
ATOM 865 O O . ILE A 1 106 ? -11.151 -12.413 13.480 1.00 98.06 106 ILE A O 1
ATOM 869 N N . VAL A 1 107 ? -11.045 -10.324 12.661 1.00 97.56 107 VAL A N 1
ATOM 870 C CA . VAL A 1 107 ? -11.256 -10.723 11.260 1.00 97.56 107 VAL A CA 1
ATOM 871 C C . VAL A 1 107 ? -10.175 -11.697 10.789 1.00 97.56 107 VAL A C 1
ATOM 873 O O . VAL A 1 107 ? -10.509 -12.763 10.275 1.00 97.56 107 VAL A O 1
ATOM 876 N N . ILE A 1 108 ? -8.893 -11.395 11.024 1.00 97.56 108 ILE A N 1
ATOM 877 C CA . ILE A 1 108 ? -7.788 -12.302 10.666 1.00 97.56 108 ILE A CA 1
ATOM 878 C C . ILE A 1 108 ? -7.937 -13.653 11.376 1.00 97.56 108 ILE A C 1
ATOM 880 O O . ILE A 1 108 ? -7.777 -14.696 10.745 1.00 97.56 108 ILE A O 1
ATOM 884 N N . SER A 1 109 ? -8.284 -13.654 12.665 1.00 98.25 109 SER A N 1
ATOM 885 C CA . SER A 1 109 ? -8.474 -14.888 13.441 1.00 98.25 109 SER A CA 1
ATOM 886 C C . SER A 1 109 ? -9.621 -15.740 12.892 1.00 98.25 109 SER A C 1
ATOM 888 O O . SER A 1 109 ? -9.498 -16.960 12.814 1.00 98.25 109 SER A O 1
ATOM 890 N N . LEU A 1 110 ? -10.721 -15.115 12.460 1.00 98.00 110 LEU A N 1
ATOM 891 C CA . LEU A 1 110 ? -11.842 -15.809 11.821 1.00 98.00 110 LEU A CA 1
ATOM 892 C C . LEU A 1 110 ? -11.440 -16.430 10.478 1.00 98.00 110 LEU A C 1
ATOM 894 O O . LEU A 1 110 ? -11.769 -17.590 10.230 1.00 98.00 110 LEU A O 1
ATOM 898 N N . PHE A 1 111 ? -10.694 -15.703 9.639 1.00 97.69 111 PHE A N 1
ATOM 899 C CA . PHE A 1 111 ? -10.154 -16.254 8.391 1.00 97.69 111 PHE A CA 1
ATOM 900 C C . PHE A 1 111 ? -9.170 -17.397 8.651 1.00 97.69 111 PHE A C 1
ATOM 902 O O . PHE A 1 111 ? -9.232 -18.418 7.971 1.00 97.69 111 PHE A O 1
ATOM 909 N N . PHE A 1 112 ? -8.311 -17.272 9.664 1.00 98.06 112 PHE A N 1
ATOM 910 C CA . PHE A 1 112 ? -7.396 -18.338 10.065 1.00 98.06 112 PHE A CA 1
ATOM 911 C C . PHE A 1 112 ? -8.151 -19.599 10.508 1.00 98.06 112 PHE A C 1
ATOM 913 O O . PHE A 1 112 ? -7.837 -20.688 10.038 1.00 98.06 112 PHE A O 1
ATOM 920 N N . LEU A 1 113 ? -9.181 -19.466 11.351 1.00 98.25 113 LEU A N 1
ATOM 921 C CA . LEU A 1 113 ? -10.024 -20.592 11.771 1.00 98.25 113 LEU A CA 1
ATOM 922 C C . LEU A 1 113 ? -10.775 -21.232 10.598 1.00 98.25 113 LEU A C 1
ATOM 924 O O . LEU A 1 113 ? -10.919 -22.454 10.557 1.00 98.25 113 LEU A O 1
ATOM 928 N N . LEU A 1 114 ? -11.247 -20.422 9.648 1.00 98.06 114 LEU A N 1
ATOM 929 C CA . LEU A 1 114 ? -11.903 -20.902 8.435 1.00 98.06 114 LEU A CA 1
ATOM 930 C C . LEU A 1 114 ? -10.939 -21.737 7.588 1.00 98.06 114 LEU A C 1
ATOM 932 O O . LEU A 1 114 ? -11.286 -22.857 7.226 1.00 98.06 114 LEU A O 1
ATOM 936 N N . VAL A 1 115 ? -9.732 -21.226 7.324 1.00 97.94 115 VAL A N 1
ATOM 937 C CA . VAL A 1 115 ? -8.700 -21.933 6.548 1.00 97.94 115 VAL A CA 1
ATOM 938 C C . VAL A 1 115 ? -8.202 -23.176 7.283 1.00 97.94 115 VAL A C 1
ATOM 940 O O . VAL A 1 115 ? -7.993 -24.196 6.649 1.00 97.94 115 VAL A O 1
ATOM 943 N N . TYR A 1 116 ? -8.052 -23.126 8.609 1.00 97.75 116 TYR A N 1
ATOM 944 C CA . TYR A 1 116 ? -7.644 -24.281 9.415 1.00 97.75 116 TYR A CA 1
ATOM 945 C C . TYR A 1 116 ? -8.665 -25.427 9.377 1.00 97.75 116 TYR A C 1
ATOM 947 O O . TYR A 1 116 ? -8.298 -26.593 9.502 1.00 97.75 116 TYR A O 1
ATOM 955 N N . ARG A 1 117 ? -9.955 -25.097 9.254 1.00 96.81 117 ARG A N 1
ATOM 956 C CA . ARG A 1 117 ? -11.033 -26.086 9.179 1.00 96.81 117 ARG A CA 1
ATOM 957 C C . ARG A 1 117 ? -11.171 -26.718 7.788 1.00 96.81 117 ARG A C 1
ATOM 959 O O . ARG A 1 117 ? -11.668 -27.843 7.717 1.00 96.81 117 ARG A O 1
ATOM 966 N N . MET A 1 118 ? -10.863 -25.971 6.726 1.00 94.62 118 MET A N 1
ATOM 967 C CA . MET A 1 118 ? -10.951 -26.437 5.334 1.00 94.62 118 MET A CA 1
ATOM 968 C C . MET A 1 118 ? -9.917 -27.522 5.042 1.00 94.62 118 MET A C 1
ATOM 970 O O . MET A 1 118 ? -10.314 -28.498 4.368 1.00 94.62 118 MET A O 1
#